Protein AF-A0A8T6N3Q2-F1 (afdb_monomer_lite)

Structure (mmCIF, N/CA/C/O backbone):
data_AF-A0A8T6N3Q2-F1
#
_entry.id   AF-A0A8T6N3Q2-F1
#
loop_
_atom_site.gr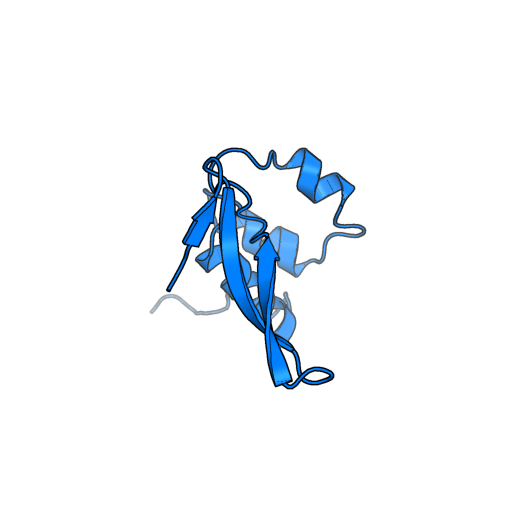oup_PDB
_atom_site.id
_atom_site.type_symbol
_atom_site.label_atom_id
_atom_site.label_alt_id
_atom_site.label_comp_id
_atom_site.label_asym_id
_atom_site.label_entity_id
_atom_site.label_seq_id
_atom_site.pdbx_PDB_ins_code
_atom_site.Cartn_x
_atom_site.Cartn_y
_atom_site.Cartn_z
_atom_site.occupancy
_atom_site.B_iso_or_equiv
_atom_site.auth_seq_id
_atom_site.auth_comp_id
_atom_site.auth_asym_id
_atom_site.auth_atom_id
_atom_site.pdbx_PDB_model_num
ATOM 1 N N . SER A 1 1 ? 4.192 13.687 21.986 1.00 55.22 1 SER A N 1
ATOM 2 C CA . SER A 1 1 ? 2.795 13.550 22.445 1.00 55.22 1 SER A CA 1
ATOM 3 C C . SER A 1 1 ? 1.865 14.068 21.365 1.00 55.22 1 SER A C 1
ATOM 5 O O . SER A 1 1 ? 2.159 15.121 20.815 1.00 55.22 1 SER A O 1
ATOM 7 N N . LYS A 1 2 ? 0.812 13.328 20.990 1.00 57.16 2 LYS A N 1
ATOM 8 C CA . LYS A 1 2 ? -0.202 13.824 20.040 1.00 57.16 2 LYS A CA 1
ATOM 9 C C . LYS A 1 2 ? -1.064 14.855 20.769 1.00 57.16 2 LYS A C 1
ATOM 11 O O . LYS A 1 2 ? -1.518 14.567 21.873 1.00 57.16 2 LYS A O 1
ATOM 16 N N . LEU A 1 3 ? -1.248 16.031 20.181 1.00 58.62 3 LEU A N 1
ATOM 17 C CA . LEU A 1 3 ? -2.114 17.076 20.725 1.00 58.62 3 LEU A CA 1
ATOM 18 C C . LEU A 1 3 ? -3.347 17.175 19.835 1.00 58.62 3 LEU A C 1
ATOM 20 O O . LEU A 1 3 ? -3.230 17.241 18.614 1.00 58.62 3 LEU A O 1
ATOM 24 N N . THR A 1 4 ? -4.530 17.157 20.434 1.00 66.06 4 THR A N 1
ATOM 25 C CA . THR A 1 4 ? -5.788 17.372 19.721 1.00 66.06 4 THR A CA 1
ATOM 26 C C . THR A 1 4 ? -6.230 18.813 19.958 1.00 66.06 4 THR A C 1
ATOM 28 O O . THR A 1 4 ? -6.354 19.255 21.096 1.00 66.06 4 THR A O 1
ATOM 31 N N . SER A 1 5 ? -6.437 19.573 18.883 1.00 58.91 5 SER A N 1
ATOM 32 C CA . SER A 1 5 ? -6.995 20.929 18.941 1.00 58.91 5 SER A CA 1
ATOM 33 C C . SER A 1 5 ? -8.247 20.951 18.078 1.00 58.91 5 SER A C 1
ATOM 35 O O . SER A 1 5 ? -8.180 20.632 16.893 1.00 58.91 5 SER A O 1
ATOM 37 N N . ASN A 1 6 ? -9.404 21.268 18.667 1.00 65.50 6 ASN A N 1
ATOM 38 C CA . ASN A 1 6 ? -10.705 21.226 17.982 1.00 65.50 6 ASN A CA 1
ATOM 39 C C . ASN A 1 6 ? -11.013 19.862 17.322 1.00 65.50 6 ASN A C 1
ATOM 41 O O . ASN A 1 6 ? -11.490 19.805 16.192 1.00 65.50 6 ASN A O 1
ATOM 45 N N . GLY A 1 7 ? -10.657 18.755 17.987 1.00 66.75 7 GLY A N 1
ATOM 46 C CA . GLY A 1 7 ? -10.855 17.391 17.468 1.00 66.75 7 GLY A CA 1
ATOM 47 C C . GLY A 1 7 ? -9.919 16.996 16.321 1.00 66.75 7 GLY A C 1
ATOM 48 O O . GLY A 1 7 ? -9.862 15.828 15.953 1.00 66.75 7 GLY A O 1
ATOM 49 N N . LYS A 1 8 ? -9.132 17.939 15.795 1.00 67.62 8 LYS A N 1
ATOM 50 C CA . LYS A 1 8 ? -8.134 17.684 14.762 1.00 67.62 8 LYS A CA 1
ATOM 51 C C . LYS A 1 8 ? -6.823 17.278 15.433 1.00 67.62 8 LYS A C 1
ATOM 53 O O . LYS A 1 8 ? -6.340 17.993 16.317 1.00 67.62 8 LYS A O 1
ATOM 58 N N . PRO A 1 9 ? -6.251 16.130 15.074 1.00 80.06 9 PRO A N 1
ATOM 59 C CA . PRO A 1 9 ? -5.005 15.671 15.670 1.00 80.06 9 PRO A CA 1
ATOM 60 C C . PRO A 1 9 ? -3.784 16.334 14.997 1.00 80.06 9 PRO A C 1
ATOM 62 O O . PRO A 1 9 ? -3.623 16.330 13.777 1.00 80.06 9 PRO A O 1
ATOM 65 N N . TYR A 1 10 ? -2.903 16.910 15.812 1.00 80.50 10 TYR A N 1
ATOM 66 C CA . TYR A 1 10 ? -1.667 17.581 15.399 1.00 80.50 10 TYR A CA 1
ATOM 67 C C . TYR A 1 10 ? -0.452 16.870 16.005 1.00 80.50 10 TYR A C 1
ATOM 69 O O . TYR A 1 10 ? -0.520 16.298 17.103 1.00 80.50 10 TYR A O 1
ATOM 77 N N . MET A 1 11 ? 0.679 16.923 15.301 1.00 80.38 11 MET A N 1
ATOM 78 C CA . MET A 1 11 ? 1.966 16.452 15.814 1.00 80.38 11 MET A CA 1
ATOM 79 C C . MET A 1 11 ? 2.978 17.592 15.870 1.00 80.38 11 MET A C 1
ATOM 81 O O . MET A 1 11 ? 3.025 18.445 14.990 1.00 80.38 11 MET A O 1
ATOM 85 N N . MET A 1 12 ? 3.792 17.589 16.925 1.00 82.56 12 MET A N 1
ATOM 86 C CA . MET A 1 12 ? 4.936 18.486 17.059 1.00 82.56 12 MET A CA 1
ATOM 87 C C . MET A 1 12 ? 6.097 17.926 16.237 1.00 82.56 12 MET A C 1
ATOM 89 O O . MET A 1 12 ? 6.560 16.817 16.513 1.00 82.56 12 MET A O 1
ATOM 93 N N . VAL A 1 13 ? 6.566 18.680 15.245 1.00 80.19 13 VAL A N 1
ATOM 94 C CA . VAL A 1 13 ? 7.763 18.353 14.454 1.00 80.19 13 VAL A CA 1
ATOM 95 C C . VAL A 1 13 ? 8.848 19.376 14.754 1.00 80.19 13 VAL A C 1
ATOM 97 O O . VAL A 1 13 ? 8.563 20.558 14.926 1.00 80.19 13 VAL A O 1
ATOM 100 N N . LEU A 1 14 ? 10.100 18.924 14.838 1.00 85.81 14 LEU A N 1
ATOM 101 C CA . LEU A 1 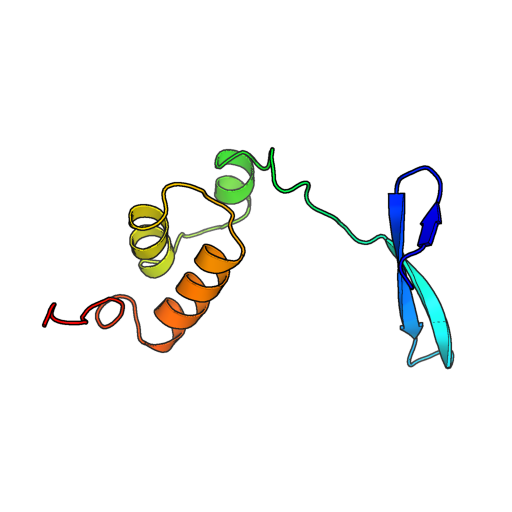14 ? 11.246 19.819 14.965 1.00 85.81 14 LEU A CA 1
ATOM 102 C C . LEU A 1 14 ? 11.494 20.511 13.627 1.00 85.81 14 LEU A C 1
ATOM 104 O O . LEU A 1 14 ? 11.760 19.854 12.620 1.00 85.81 14 LEU A O 1
ATOM 108 N N . ASN A 1 15 ? 11.416 21.836 13.622 1.00 82.88 15 ASN A N 1
ATOM 109 C CA . ASN A 1 15 ? 11.730 22.639 12.457 1.00 82.88 15 ASN A CA 1
ATOM 110 C C . ASN A 1 15 ? 13.253 22.882 12.412 1.00 82.88 15 ASN A C 1
ATOM 112 O O . ASN A 1 15 ? 13.794 23.561 13.290 1.00 82.88 15 ASN A O 1
ATOM 116 N N . PRO A 1 16 ? 13.970 22.368 11.395 1.00 81.62 16 PRO A N 1
ATOM 117 C CA . PRO A 1 16 ? 15.425 22.488 11.327 1.00 81.62 16 PRO A CA 1
ATOM 118 C C . PRO A 1 16 ? 15.905 23.924 11.063 1.00 81.62 16 PRO A C 1
ATOM 120 O O . PRO A 1 16 ? 17.064 24.226 11.329 1.00 81.62 16 PRO A O 1
ATOM 123 N N . LYS A 1 17 ? 15.041 24.815 10.552 1.00 81.88 17 LYS A N 1
ATOM 124 C CA . LYS A 1 17 ? 15.386 26.219 10.267 1.00 81.88 17 LYS A CA 1
ATOM 125 C C . LYS A 1 17 ? 15.224 27.128 11.479 1.00 81.88 17 LYS A C 1
ATOM 127 O O . LYS A 1 17 ? 15.951 28.106 11.594 1.00 81.88 17 LYS A O 1
ATOM 132 N N . THR A 1 18 ? 14.273 26.827 12.360 1.00 77.69 18 THR A N 1
ATOM 133 C CA . THR A 1 18 ? 13.949 27.685 13.512 1.00 77.69 18 THR A CA 1
ATOM 134 C C . THR A 1 18 ? 14.309 27.056 14.857 1.00 77.69 18 THR A C 1
ATOM 136 O O . THR A 1 18 ? 14.090 27.692 15.881 1.00 77.69 18 THR A O 1
ATOM 139 N N . GLN A 1 19 ? 14.838 25.820 14.873 1.00 74.56 19 GLN A N 1
ATOM 140 C CA . GLN A 1 19 ? 15.109 25.000 16.073 1.00 74.56 19 GLN A CA 1
ATOM 141 C C . GLN A 1 19 ? 13.893 24.827 17.011 1.00 74.56 19 GLN A C 1
ATOM 143 O O . GLN A 1 19 ? 14.008 24.255 18.093 1.00 74.56 19 GLN A O 1
ATOM 148 N N . GLY A 1 20 ? 12.716 25.294 16.590 1.00 83.44 20 GLY A N 1
ATOM 149 C CA . GLY A 1 20 ? 11.471 25.240 17.336 1.00 83.44 20 GLY A CA 1
ATOM 150 C C . GLY A 1 20 ? 10.671 23.986 17.015 1.00 83.44 20 GLY A C 1
ATOM 151 O O . GLY A 1 20 ? 10.885 23.318 16.002 1.00 83.44 20 GLY A O 1
ATOM 152 N N . THR A 1 21 ? 9.711 23.676 17.881 1.00 80.94 21 THR A N 1
ATOM 153 C CA . THR A 1 21 ? 8.667 22.704 17.553 1.00 80.94 21 THR A CA 1
ATOM 154 C C . THR A 1 21 ? 7.537 23.430 16.836 1.00 80.94 21 THR A C 1
ATOM 156 O O . THR A 1 21 ? 7.043 24.447 17.317 1.00 80.94 21 THR A O 1
ATOM 159 N N . GLU A 1 22 ? 7.137 22.931 15.673 1.00 81.00 22 GLU A N 1
ATOM 160 C CA . GLU A 1 22 ? 5.977 23.425 14.937 1.00 81.00 22 GLU A CA 1
ATOM 161 C C . GLU A 1 22 ? 4.851 22.391 15.009 1.00 81.00 22 GLU A C 1
ATOM 163 O O . GLU A 1 22 ? 5.091 21.181 14.947 1.00 81.00 22 GLU A O 1
ATOM 168 N N . LEU A 1 23 ? 3.616 22.871 15.172 1.00 74.56 23 LEU A N 1
ATOM 169 C CA . LEU A 1 23 ? 2.417 22.040 15.129 1.00 74.56 23 LEU A CA 1
ATOM 170 C C . LEU A 1 23 ? 1.991 21.857 13.676 1.00 74.56 23 LEU A C 1
ATOM 172 O O . LEU A 1 23 ? 1.395 22.755 13.084 1.00 74.56 23 LEU A O 1
ATOM 176 N N . VAL A 1 24 ? 2.246 20.676 13.124 1.00 73.56 24 VAL A N 1
ATOM 177 C CA . VAL A 1 24 ? 1.756 20.318 11.791 1.00 73.56 24 VAL A CA 1
ATOM 178 C C . VAL A 1 24 ? 0.475 19.485 11.920 1.00 73.56 24 VAL A C 1
ATOM 180 O O . VAL A 1 24 ? 0.405 18.598 12.785 1.00 73.56 24 VAL A O 1
ATOM 183 N N . PRO A 1 25 ? -0.571 19.773 11.118 1.00 71.88 25 PRO A N 1
ATOM 184 C CA . PRO A 1 25 ? -1.777 18.959 11.104 1.00 71.88 25 PRO A CA 1
ATOM 185 C C . PRO A 1 25 ? -1.403 17.564 10.632 1.00 71.88 25 PRO A C 1
ATOM 187 O O . PRO A 1 25 ? -0.788 17.399 9.578 1.00 71.88 25 PRO A O 1
ATOM 190 N N . VAL A 1 26 ? -1.781 16.546 11.397 1.00 69.56 26 VAL A N 1
ATOM 191 C CA . VAL A 1 26 ? -1.685 15.192 10.876 1.00 69.56 26 VAL A CA 1
ATOM 192 C C . VAL A 1 26 ? -2.909 15.000 9.996 1.00 69.56 26 VAL A C 1
ATOM 194 O O . VAL A 1 26 ? -4.045 15.054 10.468 1.00 69.56 26 VAL A O 1
ATOM 197 N N . GLN A 1 27 ? -2.687 14.786 8.707 1.00 58.47 27 GLN A N 1
ATOM 198 C CA . GLN A 1 27 ? -3.733 14.290 7.825 1.00 58.47 27 GLN A CA 1
ATOM 199 C C . GLN A 1 27 ? -3.971 12.819 8.178 1.00 58.47 27 GLN A C 1
ATOM 201 O O . GLN A 1 27 ? -3.405 11.918 7.563 1.00 58.47 27 GLN A O 1
ATOM 206 N N . PHE A 1 28 ? -4.753 12.569 9.231 1.00 55.25 28 PHE A N 1
ATOM 207 C CA . PHE A 1 28 ? -5.333 11.251 9.443 1.00 55.25 28 PHE A CA 1
ATOM 208 C C . PHE A 1 28 ? -6.391 11.093 8.361 1.00 55.25 28 PHE A C 1
ATOM 210 O O . PHE A 1 28 ? -7.478 11.648 8.456 1.00 55.25 28 PHE A O 1
ATOM 217 N N . VAL A 1 29 ? -6.029 10.399 7.289 1.00 51.81 29 VAL A N 1
ATOM 218 C CA . VAL A 1 29 ? -7.029 9.779 6.432 1.00 51.81 29 VAL A CA 1
ATOM 219 C C . VAL A 1 29 ? -7.744 8.757 7.310 1.00 51.81 29 VAL A C 1
ATOM 221 O O . VAL A 1 29 ? -7.131 7.786 7.754 1.00 51.81 29 VAL A O 1
ATOM 224 N N . ASP A 1 30 ? -8.991 9.044 7.680 1.00 52.84 30 ASP A N 1
ATOM 225 C CA . ASP A 1 30 ? -9.818 8.124 8.450 1.00 52.84 30 ASP A CA 1
ATOM 226 C C . ASP A 1 30 ? -9.837 6.769 7.733 1.00 52.84 30 ASP A C 1
ATOM 228 O O . ASP A 1 30 ? -10.241 6.658 6.575 1.00 52.84 30 ASP A O 1
ATOM 232 N N . GLU A 1 31 ? -9.375 5.737 8.437 1.00 53.78 31 GLU A N 1
ATOM 233 C CA . GLU A 1 31 ? -9.138 4.366 7.967 1.00 53.78 31 GLU A CA 1
ATOM 234 C C . GLU A 1 31 ? -10.413 3.647 7.457 1.00 53.78 31 GLU A C 1
ATOM 236 O O . GLU A 1 31 ? -10.370 2.463 7.141 1.00 53.78 31 GLU A O 1
ATOM 241 N N . ALA A 1 32 ? -11.554 4.339 7.332 1.00 55.06 32 ALA A N 1
ATOM 242 C CA . ALA A 1 32 ? -12.838 3.739 6.979 1.00 55.06 32 ALA A CA 1
ATOM 243 C C . ALA A 1 32 ? -13.571 4.325 5.757 1.00 55.06 32 ALA A C 1
ATOM 245 O O . ALA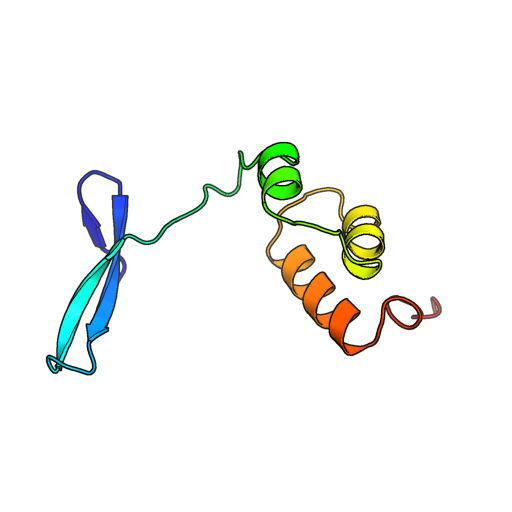 A 1 32 ? -14.477 3.651 5.275 1.00 55.06 32 ALA A O 1
ATOM 246 N N . VAL A 1 33 ? -13.228 5.500 5.203 1.00 47.75 33 VAL A N 1
ATOM 247 C CA . VAL A 1 33 ? -13.906 5.988 3.975 1.00 47.75 33 VAL A CA 1
ATOM 248 C C . VAL A 1 33 ? -12.965 6.792 3.072 1.00 47.75 33 VAL A C 1
ATOM 250 O O . VAL A 1 33 ? -13.206 7.951 2.756 1.00 47.75 33 VAL A O 1
ATOM 253 N N . VAL A 1 34 ? -11.879 6.166 2.622 1.00 53.19 34 VAL A N 1
ATOM 254 C CA . VAL A 1 34 ? -11.333 6.509 1.301 1.00 53.19 34 VAL A CA 1
ATOM 255 C C . VAL A 1 34 ? -11.979 5.525 0.339 1.00 53.19 34 VAL A C 1
ATOM 257 O O . VAL A 1 34 ? -11.689 4.328 0.407 1.00 53.19 34 VAL A O 1
ATOM 260 N N . THR A 1 35 ? -12.907 5.994 -0.497 1.00 53.19 35 THR A N 1
ATOM 261 C CA . THR A 1 35 ? -13.491 5.129 -1.525 1.00 53.19 35 THR A CA 1
ATOM 262 C C . THR A 1 35 ? -12.407 4.781 -2.538 1.00 53.19 35 THR A C 1
ATOM 264 O O . THR A 1 35 ? -11.489 5.564 -2.793 1.00 53.19 35 THR A O 1
ATOM 267 N N . GLU A 1 36 ? -12.471 3.573 -3.097 1.00 58.88 36 GLU A N 1
ATOM 268 C CA . GLU A 1 36 ? -11.480 3.089 -4.065 1.00 58.88 36 GLU A CA 1
ATOM 269 C C . GLU A 1 36 ? -11.301 4.083 -5.229 1.00 58.88 36 GLU A C 1
ATOM 271 O O . GLU A 1 36 ? -10.189 4.299 -5.698 1.00 58.88 36 GLU A O 1
ATOM 276 N N . GLU A 1 37 ? -12.385 4.771 -5.583 1.00 60.56 37 GLU A N 1
ATOM 277 C CA . GLU A 1 37 ? -12.515 5.780 -6.635 1.00 60.56 37 GLU A CA 1
ATOM 278 C C . GLU A 1 37 ? -11.611 7.003 -6.413 1.00 60.56 37 GLU A C 1
ATOM 280 O O . GLU A 1 37 ? -10.941 7.454 -7.340 1.00 60.56 37 GLU A O 1
ATOM 285 N N . GLN A 1 38 ? -11.517 7.503 -5.176 1.00 57.62 38 GLN A N 1
ATOM 286 C CA . GLN A 1 38 ? -10.682 8.667 -4.844 1.00 57.62 38 GLN A CA 1
ATOM 287 C C . GLN A 1 38 ? -9.185 8.358 -4.875 1.00 57.62 38 GLN A C 1
ATOM 289 O O . GLN A 1 38 ? -8.372 9.263 -5.063 1.00 57.62 38 GLN A O 1
ATOM 294 N N . PHE A 1 39 ? -8.803 7.087 -4.730 1.00 58.03 39 PHE A N 1
ATOM 295 C CA . PHE A 1 39 ? -7.420 6.667 -4.941 1.00 58.03 39 PHE A CA 1
ATOM 296 C C . PHE A 1 39 ? -7.151 6.326 -6.408 1.00 58.03 39 PHE A C 1
ATOM 298 O O . PHE A 1 39 ? -6.060 6.603 -6.888 1.00 58.03 39 PHE A O 1
ATOM 305 N N . ASP A 1 40 ? -8.115 5.745 -7.126 1.00 57.47 40 ASP A N 1
ATOM 306 C CA . ASP A 1 40 ? -8.024 5.497 -8.570 1.00 57.47 40 ASP A CA 1
ATOM 307 C C . ASP A 1 40 ? -7.777 6.793 -9.357 1.00 57.47 40 ASP A C 1
ATOM 309 O O . ASP A 1 40 ? -6.872 6.822 -10.189 1.00 57.47 40 ASP A O 1
ATOM 313 N N . GLU A 1 41 ? -8.491 7.876 -9.036 1.00 57.16 41 GLU A N 1
ATOM 314 C CA . GLU A 1 41 ? -8.315 9.176 -9.701 1.00 57.16 41 GLU A CA 1
ATOM 315 C C . GLU A 1 41 ? -6.971 9.846 -9.354 1.00 57.16 41 GLU A C 1
ATOM 317 O O . GLU A 1 41 ? -6.371 10.526 -10.187 1.00 57.16 41 GLU A O 1
ATOM 322 N N . ALA A 1 42 ? -6.440 9.598 -8.151 1.00 57.75 42 ALA A N 1
ATOM 323 C CA . ALA A 1 42 ? -5.152 10.134 -7.703 1.00 57.75 42 ALA A CA 1
ATOM 324 C C . ALA A 1 42 ? -3.932 9.292 -8.138 1.00 57.75 42 ALA A C 1
ATOM 326 O O . ALA A 1 42 ? -2.804 9.789 -8.124 1.00 57.75 42 ALA A O 1
ATOM 327 N N . ALA A 1 43 ? -4.127 8.019 -8.495 1.00 59.38 43 ALA A N 1
ATOM 328 C CA . ALA A 1 43 ? -3.055 7.036 -8.655 1.00 59.38 43 ALA A CA 1
ATOM 329 C C . ALA A 1 43 ? -2.719 6.689 -10.113 1.00 59.38 43 ALA A C 1
ATOM 331 O O . ALA A 1 43 ? -2.330 5.554 -10.352 1.00 59.38 43 ALA A O 1
ATOM 332 N N . GLY A 1 44 ? -2.819 7.632 -11.058 1.00 65.06 44 GLY A N 1
ATOM 333 C CA . GLY A 1 44 ? -2.218 7.524 -12.401 1.00 65.06 44 GLY A CA 1
ATOM 334 C C . GLY A 1 44 ? -2.303 6.134 -13.063 1.00 65.06 44 GLY A C 1
ATOM 335 O O . GLY A 1 44 ? -3.308 5.434 -12.959 1.00 65.06 44 GLY A O 1
ATOM 336 N N . GLU A 1 45 ? -1.243 5.711 -13.761 1.00 73.19 45 GLU A N 1
ATOM 337 C CA . GLU A 1 45 ? -1.166 4.351 -14.307 1.00 73.19 45 GLU A CA 1
ATOM 338 C C . GLU A 1 45 ? -0.869 3.339 -13.190 1.00 73.19 45 GLU A C 1
ATOM 340 O O . GLU A 1 45 ? 0.171 3.382 -12.527 1.00 73.19 45 GLU A O 1
ATOM 345 N N . LYS A 1 46 ? -1.806 2.417 -12.959 1.00 77.62 46 LYS A N 1
ATOM 346 C CA . LYS A 1 46 ? -1.694 1.424 -11.890 1.00 77.62 46 LYS A CA 1
ATOM 347 C C . LYS A 1 46 ? -0.695 0.330 -12.248 1.00 77.62 46 LYS A C 1
ATOM 349 O O . LYS A 1 46 ? -0.877 -0.423 -13.199 1.00 77.62 46 LYS A O 1
ATOM 354 N N . ASP A 1 47 ? 0.338 0.188 -11.418 1.00 86.25 47 ASP A N 1
ATOM 355 C CA . ASP A 1 47 ? 1.382 -0.818 -11.618 1.00 86.25 47 ASP A CA 1
ATOM 356 C C . ASP A 1 47 ? 0.827 -2.253 -11.649 1.00 86.25 47 ASP A C 1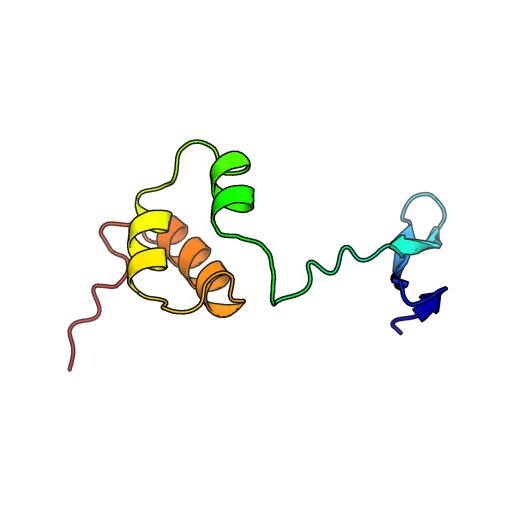
ATOM 358 O O . ASP A 1 47 ? -0.093 -2.611 -10.905 1.00 86.25 47 ASP A O 1
ATOM 362 N N . ALA A 1 48 ? 1.511 -3.156 -12.357 1.00 87.81 48 ALA A N 1
ATOM 363 C CA . ALA A 1 48 ? 1.240 -4.597 -12.276 1.00 87.81 48 ALA A CA 1
ATOM 364 C C . ALA A 1 48 ? 1.265 -5.123 -10.823 1.00 87.81 48 ALA A C 1
ATOM 366 O O . ALA A 1 48 ? 0.487 -6.001 -10.443 1.00 87.81 48 ALA A O 1
ATOM 367 N N . CYS A 1 49 ? 2.125 -4.543 -9.979 1.00 89.06 49 CYS A N 1
ATOM 368 C CA . CYS A 1 49 ? 2.159 -4.828 -8.548 1.00 89.06 49 CYS A CA 1
ATOM 369 C C . CYS A 1 49 ? 0.905 -4.366 -7.807 1.00 89.06 49 CYS A C 1
ATOM 371 O O . CYS A 1 49 ? 0.453 -5.072 -6.907 1.00 89.06 49 CYS A O 1
ATOM 373 N N . TYR A 1 50 ? 0.320 -3.231 -8.192 1.00 86.62 50 TYR A N 1
ATOM 374 C CA . TYR A 1 50 ? -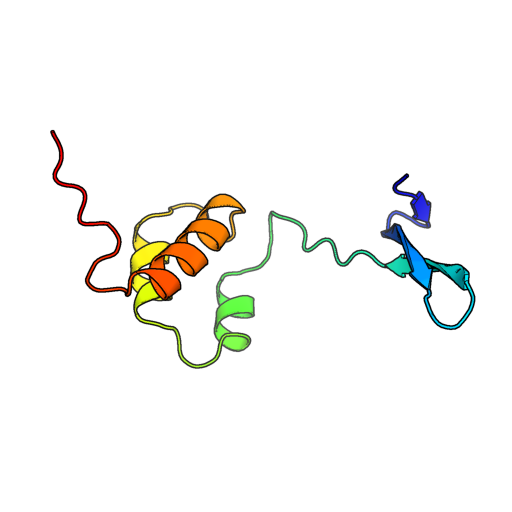0.923 -2.741 -7.608 1.00 86.62 50 TYR A CA 1
ATOM 375 C C . TYR A 1 50 ? -2.058 -3.735 -7.837 1.00 86.62 50 TYR A C 1
ATOM 377 O O . TYR A 1 50 ? -2.689 -4.182 -6.880 1.00 86.62 50 TYR A O 1
ATOM 385 N N . HIS A 1 51 ? -2.258 -4.166 -9.082 1.00 85.81 51 HIS A N 1
ATOM 386 C CA . HIS A 1 51 ? -3.294 -5.143 -9.415 1.00 85.81 51 HIS A CA 1
ATOM 387 C C . HIS A 1 51 ? -3.063 -6.491 -8.723 1.00 85.81 51 HIS A C 1
ATOM 389 O O . HIS A 1 51 ? -3.992 -7.073 -8.152 1.00 85.81 51 HIS A O 1
ATOM 395 N N . LYS A 1 52 ? -1.811 -6.969 -8.702 1.00 86.25 52 LYS A N 1
ATOM 396 C CA . LYS A 1 52 ? -1.463 -8.246 -8.066 1.00 86.25 52 LYS A CA 1
ATOM 397 C C . LYS A 1 52 ? -1.708 -8.213 -6.557 1.00 86.25 52 LYS A C 1
ATOM 399 O O . LYS A 1 52 ? -2.321 -9.140 -6.033 1.00 86.25 52 LYS A O 1
ATOM 404 N N . VAL A 1 53 ? -1.288 -7.151 -5.869 1.00 88.31 53 VAL A N 1
ATOM 405 C CA . VAL A 1 53 ? -1.475 -6.991 -4.419 1.00 88.31 53 VAL A CA 1
ATOM 406 C C . VAL A 1 53 ? -2.945 -6.737 -4.083 1.00 88.31 53 VAL A C 1
ATOM 408 O O . VAL A 1 53 ? -3.475 -7.438 -3.226 1.00 88.31 53 VAL A O 1
ATOM 411 N N . LYS A 1 54 ? -3.647 -5.838 -4.789 1.00 85.44 54 LYS A N 1
ATOM 412 C CA . LYS A 1 54 ? -5.080 -5.565 -4.559 1.00 85.44 54 LYS A CA 1
ATOM 413 C C . LYS A 1 54 ? -5.925 -6.839 -4.656 1.00 85.44 54 LYS A C 1
ATOM 415 O O . LYS A 1 54 ? -6.792 -7.059 -3.824 1.00 85.44 54 LYS A O 1
ATOM 420 N N . SER A 1 55 ? -5.605 -7.746 -5.583 1.00 84.75 55 SER A N 1
ATOM 421 C CA . SER A 1 55 ? -6.304 -9.038 -5.703 1.00 84.75 55 SER A CA 1
ATOM 422 C C . SER A 1 55 ? -6.105 -10.004 -4.517 1.00 84.75 55 SER A C 1
ATOM 424 O O . SER A 1 55 ? -6.836 -10.987 -4.394 1.00 84.75 55 SER A O 1
ATOM 426 N N . ARG A 1 56 ? -5.088 -9.787 -3.671 1.00 82.75 56 ARG A N 1
ATOM 427 C CA . ARG A 1 56 ? -4.768 -10.640 -2.511 1.00 82.75 56 ARG A CA 1
ATOM 428 C C . ARG A 1 56 ? -5.412 -10.155 -1.215 1.00 82.75 56 ARG A C 1
ATOM 430 O O . ARG A 1 56 ? -5.612 -10.970 -0.319 1.00 82.75 56 ARG A O 1
ATOM 437 N N . TYR A 1 57 ? -5.721 -8.866 -1.104 1.00 81.94 57 TYR A N 1
ATOM 438 C CA . TYR A 1 57 ? -6.245 -8.263 0.119 1.00 81.94 57 TYR A CA 1
ATOM 439 C C . TYR A 1 57 ? -7.700 -7.846 -0.083 1.00 81.94 57 TYR A C 1
ATOM 441 O O . TYR A 1 57 ? -8.013 -7.069 -0.976 1.00 81.94 57 TYR A O 1
ATOM 449 N N . LYS A 1 58 ? -8.600 -8.360 0.765 1.00 74.25 58 LYS A N 1
ATOM 450 C CA . LYS A 1 58 ? -10.035 -8.037 0.701 1.00 74.25 58 LYS A CA 1
ATOM 451 C C . LYS A 1 58 ? -10.358 -6.646 1.257 1.00 74.25 58 LYS A C 1
ATOM 453 O O . LYS A 1 58 ? -11.334 -6.046 0.827 1.00 74.25 58 LYS A O 1
ATOM 458 N N . VAL A 1 59 ? -9.546 -6.160 2.199 1.00 77.25 59 VAL A N 1
ATOM 459 C CA . VAL A 1 59 ? -9.671 -4.829 2.804 1.00 77.25 59 VAL A CA 1
ATOM 460 C C . VAL A 1 59 ? -8.537 -3.949 2.287 1.00 77.25 59 VAL A C 1
ATOM 462 O O . VAL A 1 59 ? -7.354 -4.225 2.518 1.00 77.25 59 VAL A O 1
ATOM 465 N N . TRP A 1 60 ? -8.926 -2.905 1.564 1.00 69.69 60 TRP A N 1
ATOM 466 C CA . TRP A 1 60 ? -8.063 -1.900 0.961 1.00 69.69 60 TRP A CA 1
ATOM 467 C C . TRP A 1 60 ? -8.631 -0.525 1.311 1.00 69.69 60 TRP A C 1
ATOM 469 O O . TRP A 1 60 ? -9.839 -0.359 1.150 1.00 69.69 60 TRP A O 1
ATOM 479 N N . PRO A 1 61 ? -7.829 0.464 1.736 1.00 70.06 61 PRO A N 1
ATOM 480 C CA . PRO A 1 61 ? -6.394 0.463 2.026 1.00 70.06 61 PRO A CA 1
ATOM 481 C C . PRO A 1 61 ? -6.090 -0.117 3.416 1.00 70.06 61 PRO A C 1
ATOM 483 O O . PRO A 1 61 ? -6.774 0.176 4.386 1.00 70.06 61 PRO A O 1
ATOM 486 N N . SER A 1 62 ? -5.039 -0.926 3.542 1.00 72.75 62 SER A N 1
ATOM 487 C CA . SER A 1 62 ? -4.570 -1.390 4.855 1.00 72.75 62 SER A CA 1
ATOM 488 C C . SER A 1 62 ? -3.073 -1.164 5.011 1.00 72.75 62 SER A C 1
ATOM 490 O O . SER A 1 62 ? -2.324 -1.198 4.029 1.00 72.75 62 SER A O 1
ATOM 492 N N . ALA A 1 63 ? -2.621 -0.987 6.255 1.00 77.38 63 ALA A N 1
ATOM 493 C CA . ALA A 1 63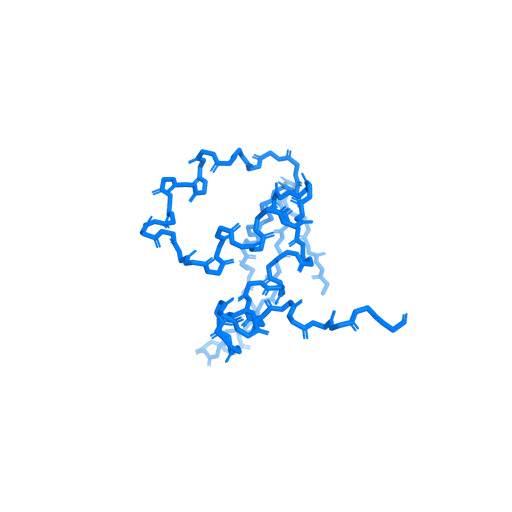 ? -1.200 -0.862 6.589 1.00 77.38 63 ALA A CA 1
ATOM 494 C C . ALA A 1 63 ? -0.360 -2.056 6.084 1.00 77.38 63 ALA A C 1
ATOM 496 O O . ALA A 1 63 ? 0.808 -1.908 5.729 1.00 77.38 63 ALA A O 1
ATOM 497 N N . TYR A 1 64 ? -0.962 -3.245 6.001 1.00 74.88 64 TYR A N 1
ATOM 498 C CA . TYR A 1 64 ? -0.306 -4.442 5.475 1.00 74.88 64 TYR A CA 1
ATOM 499 C C . TYR A 1 64 ? -0.298 -4.491 3.940 1.00 74.88 64 TYR A C 1
ATOM 501 O O . TYR A 1 64 ? 0.683 -4.945 3.347 1.00 74.88 64 TYR A O 1
ATOM 509 N N . ALA A 1 65 ? -1.350 -3.992 3.283 1.00 83.44 65 ALA A N 1
ATOM 510 C CA . ALA A 1 65 ? -1.417 -3.937 1.825 1.00 83.44 65 ALA A CA 1
ATOM 511 C C . ALA A 1 65 ? -0.425 -2.917 1.236 1.00 83.44 65 ALA A C 1
ATOM 513 O O . ALA A 1 65 ? 0.214 -3.196 0.219 1.00 83.44 65 ALA A O 1
ATOM 514 N N . SER A 1 66 ? -0.219 -1.776 1.901 1.00 80.56 66 SER A N 1
ATOM 515 C CA . SER A 1 66 ? 0.803 -0.799 1.498 1.00 80.56 66 SER A CA 1
ATOM 516 C C . SER A 1 66 ? 2.226 -1.362 1.634 1.00 80.56 66 SER A C 1
ATOM 518 O O . SER A 1 66 ? 3.041 -1.191 0.725 1.00 80.56 66 SER A O 1
ATOM 520 N N . GLY A 1 67 ? 2.515 -2.131 2.691 1.00 86.88 67 GLY A N 1
ATOM 521 C CA . GLY A 1 67 ? 3.784 -2.858 2.833 1.00 86.88 67 GLY A CA 1
ATOM 522 C C . GLY A 1 67 ? 4.015 -3.898 1.726 1.00 86.88 67 GLY A C 1
ATOM 523 O O . GLY A 1 67 ? 5.114 -3.995 1.172 1.00 86.88 67 GLY A O 1
ATOM 524 N N . ALA A 1 68 ? 2.964 -4.625 1.337 1.00 89.00 68 ALA A N 1
ATOM 525 C CA . ALA A 1 68 ? 3.014 -5.607 0.256 1.00 89.00 68 ALA A CA 1
ATOM 526 C C . ALA A 1 68 ? 3.307 -4.978 -1.117 1.00 89.00 68 ALA A C 1
ATOM 528 O O . ALA A 1 68 ? 4.069 -5.555 -1.897 1.00 89.00 68 ALA A O 1
ATOM 529 N N . LEU A 1 69 ? 2.771 -3.785 -1.405 1.00 87.81 69 LEU A N 1
ATOM 530 C CA . LEU A 1 69 ? 3.093 -3.043 -2.630 1.00 87.81 69 LEU A CA 1
ATOM 531 C C . LEU A 1 69 ? 4.580 -2.709 -2.727 1.00 87.81 69 LEU A C 1
ATOM 533 O O . LEU A 1 69 ? 5.189 -2.938 -3.773 1.00 87.81 69 LEU A O 1
ATOM 537 N N . VAL A 1 70 ? 5.174 -2.194 -1.647 1.00 89.81 70 VAL A N 1
ATOM 538 C CA . VAL A 1 70 ? 6.601 -1.831 -1.619 1.00 89.81 70 VAL A CA 1
ATOM 539 C C . VAL A 1 70 ? 7.466 -3.067 -1.849 1.00 89.81 70 VAL A C 1
ATOM 541 O O . VAL A 1 70 ? 8.399 -3.043 -2.653 1.00 89.81 70 VAL A O 1
ATOM 544 N N . GLN A 1 71 ? 7.122 -4.180 -1.204 1.00 88.81 71 GLN A N 1
ATOM 545 C CA . GLN A 1 71 ? 7.816 -5.446 -1.417 1.00 88.81 71 GLN A CA 1
ATOM 546 C C . GLN A 1 71 ? 7.651 -5.958 -2.850 1.00 88.81 71 GLN A C 1
ATOM 548 O O . GLN A 1 71 ? 8.632 -6.411 -3.436 1.00 88.81 71 GLN A O 1
ATOM 553 N N . CYS A 1 72 ? 6.452 -5.858 -3.430 1.00 91.56 72 CYS A N 1
ATOM 554 C CA . CYS A 1 72 ? 6.204 -6.245 -4.815 1.00 91.56 72 CYS A CA 1
ATOM 555 C C . CYS A 1 72 ? 7.028 -5.407 -5.788 1.00 91.56 72 CYS A C 1
ATOM 557 O O . CYS A 1 72 ? 7.687 -5.969 -6.656 1.00 91.56 72 CYS A O 1
ATOM 559 N N . ARG A 1 73 ? 7.060 -4.082 -5.615 1.00 91.25 73 ARG A N 1
ATOM 560 C CA . ARG A 1 73 ? 7.880 -3.190 -6.445 1.00 91.25 73 ARG A CA 1
ATOM 561 C C . ARG A 1 73 ? 9.371 -3.521 -6.330 1.00 91.25 73 ARG A C 1
ATOM 563 O O . ARG A 1 73 ? 10.078 -3.455 -7.325 1.00 91.25 73 ARG A O 1
ATOM 570 N N . LYS A 1 74 ? 9.833 -3.952 -5.150 1.00 90.75 74 LYS A N 1
ATOM 571 C CA . LYS A 1 74 ? 11.231 -4.349 -4.923 1.00 90.75 74 LYS A CA 1
ATOM 572 C C . LYS A 1 74 ? 11.617 -5.659 -5.614 1.00 90.75 74 LYS A C 1
ATOM 574 O O . LYS A 1 74 ? 12.694 -5.738 -6.190 1.00 90.75 74 LYS A O 1
ATOM 579 N N . VAL A 1 75 ? 10.789 -6.700 -5.512 1.00 90.38 75 VAL A N 1
ATOM 580 C CA . VAL A 1 75 ? 11.104 -8.022 -6.101 1.00 90.38 75 VAL A CA 1
ATOM 581 C C . VAL A 1 75 ? 10.602 -8.173 -7.543 1.00 90.38 75 VAL A C 1
ATOM 583 O O . VAL A 1 75 ? 10.983 -9.111 -8.245 1.00 90.38 75 VAL A O 1
ATOM 586 N N . GLY A 1 76 ? 9.748 -7.253 -7.987 1.00 89.50 76 GLY A N 1
ATOM 587 C CA . GLY A 1 76 ? 9.033 -7.293 -9.255 1.00 89.50 76 GLY A CA 1
ATOM 588 C C . GLY A 1 76 ? 7.747 -8.121 -9.182 1.00 89.50 76 GLY A C 1
ATOM 589 O O . GLY A 1 76 ? 7.677 -9.160 -8.518 1.00 89.50 76 GLY A O 1
ATOM 590 N N . ALA A 1 77 ? 6.722 -7.695 -9.929 1.00 88.00 77 ALA A N 1
ATOM 591 C CA . ALA A 1 77 ? 5.414 -8.356 -9.962 1.00 88.00 77 ALA A CA 1
ATOM 592 C C . ALA A 1 77 ? 5.492 -9.839 -10.367 1.00 88.00 77 ALA A C 1
ATOM 594 O O . ALA A 1 77 ? 4.686 -10.637 -9.893 1.00 88.00 77 ALA A O 1
ATOM 595 N N . ALA A 1 78 ? 6.467 -10.231 -11.193 1.00 85.12 78 ALA A N 1
ATOM 596 C CA . ALA A 1 78 ? 6.666 -11.617 -11.618 1.00 85.12 78 ALA A CA 1
ATOM 597 C C . ALA A 1 78 ? 7.135 -12.533 -10.473 1.00 85.12 78 ALA A C 1
ATOM 599 O O . ALA A 1 78 ? 6.626 -13.643 -10.332 1.00 85.12 78 ALA A O 1
ATOM 600 N N . ASN A 1 79 ? 8.044 -12.051 -9.618 1.00 84.19 79 ASN A N 1
ATOM 601 C CA . ASN A 1 79 ? 8.638 -12.841 -8.532 1.00 84.19 79 ASN A CA 1
ATOM 602 C C . ASN A 1 79 ? 7.871 -12.725 -7.206 1.00 84.19 79 ASN A C 1
ATOM 604 O O . ASN A 1 79 ? 8.044 -13.546 -6.303 1.00 84.19 79 ASN A O 1
ATOM 608 N N . TRP A 1 80 ? 7.012 -11.713 -7.063 1.00 86.31 80 TRP A N 1
ATOM 609 C CA . TRP A 1 80 ? 6.238 -11.499 -5.844 1.00 86.31 80 TRP A CA 1
ATOM 610 C C . TRP A 1 80 ? 5.142 -12.561 -5.672 1.00 86.31 80 TRP A C 1
ATOM 612 O O . TRP A 1 80 ? 4.316 -12.765 -6.564 1.00 86.31 80 TRP A O 1
ATOM 622 N N . GLY A 1 81 ? 5.114 -13.229 -4.515 1.00 79.31 81 GLY A N 1
ATOM 623 C CA . GLY A 1 81 ? 4.126 -14.268 -4.194 1.00 79.31 81 GLY A CA 1
ATOM 624 C C . GLY A 1 81 ? 4.471 -15.686 -4.669 1.00 79.31 81 GLY A C 1
ATOM 625 O O . GLY A 1 81 ? 3.694 -16.595 -4.399 1.00 79.31 81 GLY A O 1
ATOM 626 N N . ASN A 1 82 ? 5.637 -15.909 -5.292 1.00 77.06 82 ASN A N 1
ATOM 627 C CA . ASN A 1 82 ? 6.131 -17.245 -5.675 1.00 77.06 82 ASN A CA 1
ATOM 628 C C . ASN A 1 82 ? 6.676 -18.046 -4.478 1.00 77.06 82 ASN A C 1
ATOM 630 O O . ASN A 1 82 ? 7.743 -18.652 -4.547 1.00 77.06 82 ASN A O 1
ATOM 634 N N . LYS A 1 83 ? 5.962 -18.043 -3.348 1.00 61.53 83 LYS A N 1
ATOM 635 C CA . LYS A 1 83 ? 6.253 -18.976 -2.259 1.00 61.53 83 LYS A CA 1
ATOM 636 C C . LYS A 1 83 ? 5.434 -20.229 -2.512 1.00 61.53 83 LYS A C 1
ATOM 638 O O . LYS A 1 83 ? 4.232 -20.254 -2.263 1.00 61.53 83 LYS A O 1
ATOM 643 N N . SER A 1 84 ? 6.093 -21.240 -3.063 1.00 53.16 84 SER A N 1
ATOM 644 C CA . SER A 1 84 ? 5.589 -22.604 -3.121 1.00 53.16 84 SER A CA 1
ATOM 645 C C . SER A 1 84 ? 5.081 -22.988 -1.733 1.00 53.16 84 SER A C 1
ATOM 647 O O . SER A 1 84 ? 5.805 -22.892 -0.741 1.00 53.16 84 SER A O 1
ATOM 649 N N . LYS A 1 85 ? 3.803 -23.358 -1.666 1.00 57.78 85 LYS A N 1
ATOM 650 C CA . LYS A 1 85 ? 3.181 -23.938 -0.479 1.00 57.78 85 LYS A CA 1
ATOM 651 C C . LYS A 1 85 ? 3.996 -25.184 -0.119 1.00 57.78 85 LYS A C 1
ATOM 653 O O . LYS A 1 85 ? 4.122 -26.067 -0.966 1.00 57.78 85 LYS A O 1
ATOM 658 N N . LYS A 1 86 ? 4.617 -25.201 1.059 1.00 50.31 86 LYS A N 1
ATOM 659 C CA . LYS A 1 86 ? 5.196 -26.425 1.616 1.00 50.31 86 LYS A CA 1
ATOM 660 C C . LYS A 1 86 ? 4.133 -27.138 2.434 1.00 50.31 86 LYS A C 1
ATOM 662 O O . LYS A 1 86 ? 3.321 -26.416 3.057 1.00 50.31 86 LYS A O 1
#

Sequence (86 aa):
SKLTSNGKPYMMVLNPKTQGTELVPVQFVDEAVVTEEQFDEAAGEKDACYHKVKSRYKVWPSAYASGALVQCRKVGAANWGNKSKK

Radius of gyration: 18.06 Å; chains: 1; bounding box: 29×54×37 Å

Foldseek 3Di:
DWDADPNFTWDFDQDPVPSGTDTDGPPPPPQPDPPPVVCVVVPPDQDLLNVLLPVVDPRPPDPVSVVSSVVCVVCDSVPRPPPDDD

pLDDT: mean 73.57, std 12.89, range [47.75, 91.56]

Secondary structure (DSSP, 8-state):
--EEETTEEEEEEE-TTTSSEEEEEP----TT---HHHHHHHS-SPPHHHHHHHTT-SSSS-HHHHHHHHHHHHH-TTTTT-----